Protein AF-A0A967HEE6-F1 (afdb_monomer_lite)

pLDDT: mean 77.83, std 16.16, range [45.12, 93.5]

Secondary structure (DSSP, 8-state):
--EEEEEETTEE---HHHHHHHHTTSPTT-EEEEEEEETTEEEEEEEE-----GGG---S--S------S----

Radius of gyration: 17.85 Å; chains: 1; bounding box: 60×26×29 Å

Structure (mmCIF, N/CA/C/O backbone):
data_AF-A0A967HEE6-F1
#
_entry.id   AF-A0A967HEE6-F1
#
loop_
_atom_site.group_PDB
_atom_site.id
_atom_site.type_symbol
_atom_site.label_atom_id
_atom_site.label_alt_id
_atom_site.label_comp_id
_atom_site.label_asym_id
_atom_site.label_entity_id
_atom_site.label_seq_id
_atom_site.pdbx_PDB_ins_code
_atom_site.Cartn_x
_atom_site.Cartn_y
_atom_site.Cartn_z
_atom_site.occupancy
_atom_site.B_iso_or_equiv
_atom_site.auth_seq_id
_atom_site.auth_comp_id
_atom_site.auth_asym_id
_atom_site.auth_atom_id
_atom_site.pdbx_PDB_model_num
ATOM 1 N N . VAL A 1 1 ? 12.759 -12.237 4.377 1.00 54.19 1 VAL A N 1
ATOM 2 C CA . VAL A 1 1 ? 12.125 -11.934 3.071 1.00 54.19 1 VAL A CA 1
ATOM 3 C C . VAL A 1 1 ? 10.970 -10.992 3.347 1.00 54.19 1 VAL A C 1
ATOM 5 O O . VAL A 1 1 ? 10.197 -11.301 4.246 1.00 54.19 1 VAL A O 1
ATOM 8 N N . GLY A 1 2 ? 10.939 -9.835 2.684 1.00 74.94 2 GLY A N 1
ATOM 9 C CA . GLY A 1 2 ? 9.962 -8.769 2.931 1.00 74.94 2 GLY A CA 1
ATOM 10 C C . GLY A 1 2 ? 8.774 -8.804 1.970 1.00 74.94 2 GLY A C 1
ATOM 11 O O . GLY A 1 2 ? 8.818 -9.488 0.947 1.00 74.94 2 GLY A O 1
ATOM 12 N N . ASP A 1 3 ? 7.723 -8.071 2.321 1.00 84.06 3 ASP A N 1
ATOM 13 C CA . ASP A 1 3 ? 6.555 -7.811 1.483 1.00 84.06 3 ASP A CA 1
ATOM 14 C C . ASP A 1 3 ? 6.827 -6.597 0.579 1.00 84.06 3 ASP A C 1
ATOM 16 O O . ASP A 1 3 ? 7.342 -5.577 1.041 1.00 84.06 3 ASP A O 1
ATOM 20 N N . VAL A 1 4 ? 6.484 -6.692 -0.709 1.00 88.62 4 VAL A N 1
ATOM 21 C CA . VAL A 1 4 ? 6.615 -5.578 -1.664 1.00 88.62 4 VAL A CA 1
ATOM 22 C C . VAL A 1 4 ? 5.237 -5.179 -2.156 1.00 88.62 4 VAL A C 1
ATOM 24 O O . VAL A 1 4 ? 4.546 -5.988 -2.766 1.00 88.62 4 VAL A O 1
ATOM 27 N N . ILE A 1 5 ? 4.836 -3.934 -1.920 1.00 90.25 5 ILE A N 1
ATOM 28 C CA . ILE A 1 5 ? 3.580 -3.393 -2.448 1.00 90.25 5 ILE A CA 1
ATOM 29 C C . ILE A 1 5 ? 3.797 -3.031 -3.919 1.00 90.25 5 ILE A C 1
ATOM 31 O O . ILE A 1 5 ? 4.736 -2.310 -4.242 1.00 90.25 5 ILE A O 1
ATOM 35 N N . VAL A 1 6 ? 2.940 -3.547 -4.798 1.00 93.00 6 VAL A N 1
ATOM 36 C CA . VAL A 1 6 ? 3.025 -3.373 -6.259 1.00 93.00 6 VAL A CA 1
ATOM 37 C C . VAL A 1 6 ? 1.790 -2.705 -6.858 1.00 93.00 6 VAL A C 1
ATOM 39 O O . VAL A 1 6 ? 1.834 -2.274 -8.008 1.00 93.00 6 VAL A O 1
ATOM 42 N N . SER A 1 7 ? 0.680 -2.626 -6.119 1.00 93.12 7 SER A N 1
ATOM 43 C CA . SER A 1 7 ? -0.512 -1.899 -6.559 1.00 93.12 7 SER A CA 1
ATOM 44 C C . SER A 1 7 ? -1.385 -1.423 -5.399 1.00 93.12 7 SER A C 1
ATOM 46 O O . SER A 1 7 ? -1.377 -2.003 -4.311 1.00 93.12 7 SER A O 1
ATOM 48 N N . LEU A 1 8 ? -2.164 -0.374 -5.657 1.00 92.00 8 LEU A N 1
ATOM 49 C CA . LEU A 1 8 ? -3.186 0.173 -4.769 1.00 92.00 8 LEU A CA 1
ATOM 50 C C . LEU A 1 8 ? -4.474 0.387 -5.568 1.00 92.00 8 LEU A C 1
ATOM 52 O O . LEU A 1 8 ? -4.469 1.065 -6.590 1.00 92.00 8 LEU A O 1
ATOM 56 N N . ASN A 1 9 ? -5.582 -0.176 -5.095 1.00 90.19 9 ASN A N 1
ATOM 57 C CA . ASN A 1 9 ? -6.897 -0.136 -5.739 1.00 90.19 9 ASN A CA 1
ATOM 58 C C . ASN A 1 9 ? -6.872 -0.603 -7.204 1.00 90.19 9 ASN A C 1
ATOM 60 O O . ASN A 1 9 ? -7.583 -0.073 -8.050 1.00 90.19 9 ASN A O 1
ATOM 64 N N . GLY A 1 10 ? -6.031 -1.599 -7.502 1.00 88.06 10 GLY A N 1
ATOM 65 C CA . GLY A 1 10 ? -5.843 -2.125 -8.857 1.00 88.06 10 GLY A CA 1
ATOM 66 C C . GLY A 1 10 ? -4.899 -1.301 -9.735 1.00 88.06 10 GLY A C 1
ATOM 67 O O . GLY A 1 10 ? -4.537 -1.764 -10.813 1.00 88.06 10 GLY A O 1
ATOM 68 N N . GLU A 1 11 ? -4.439 -0.139 -9.269 1.00 91.25 11 GLU A N 1
ATOM 69 C CA . GLU A 1 11 ? -3.500 0.702 -10.005 1.00 91.25 11 GLU A CA 1
ATOM 70 C C . GLU A 1 11 ? -2.052 0.379 -9.596 1.00 91.25 11 GLU A C 1
ATOM 72 O O . GLU A 1 11 ? -1.762 0.313 -8.395 1.00 91.25 11 GLU A O 1
ATOM 77 N N . PRO A 1 12 ? -1.143 0.113 -10.554 1.00 92.12 12 PRO A N 1
ATOM 78 C CA . PRO A 1 12 ? 0.242 -0.226 -10.250 1.00 92.12 12 PRO A CA 1
ATOM 79 C C . PRO A 1 12 ? 0.961 0.933 -9.557 1.00 92.12 12 PRO A C 1
ATOM 81 O O . PRO A 1 12 ? 0.699 2.100 -9.838 1.00 92.12 12 PRO A O 1
ATOM 84 N N . ILE A 1 13 ? 1.870 0.589 -8.648 1.00 91.00 13 ILE A N 1
ATOM 85 C CA . ILE A 1 13 ? 2.734 1.546 -7.960 1.00 91.00 13 ILE A CA 1
ATOM 86 C C . ILE A 1 13 ? 4.183 1.147 -8.193 1.00 91.00 13 ILE A C 1
ATOM 88 O O . ILE A 1 13 ? 4.602 0.058 -7.803 1.00 91.00 13 ILE A O 1
ATOM 92 N N . ASP A 1 14 ? 4.952 2.071 -8.763 1.00 88.81 14 ASP A N 1
ATOM 93 C CA . ASP A 1 14 ? 6.373 1.864 -9.050 1.00 88.81 14 ASP A CA 1
ATOM 94 C C . ASP A 1 14 ? 7.286 2.452 -7.966 1.00 88.81 14 ASP A C 1
ATOM 96 O O . ASP A 1 14 ? 8.435 2.030 -7.814 1.00 88.81 14 ASP A O 1
ATOM 100 N N . ARG A 1 15 ? 6.808 3.452 -7.208 1.00 87.88 15 ARG A N 1
ATOM 101 C CA . ARG A 1 15 ? 7.610 4.157 -6.194 1.00 87.88 15 ARG A CA 1
ATOM 102 C C . ARG A 1 15 ? 6.903 4.278 -4.849 1.00 87.88 15 ARG A C 1
ATOM 104 O O . ARG A 1 15 ? 5.720 4.583 -4.766 1.00 87.88 15 ARG A O 1
ATOM 111 N N . SER A 1 16 ? 7.672 4.166 -3.768 1.00 84.69 16 SER A N 1
ATOM 112 C CA . SER A 1 16 ? 7.172 4.319 -2.393 1.00 84.69 16 SER A CA 1
ATOM 113 C C . SER A 1 16 ? 6.523 5.684 -2.129 1.00 84.69 16 SER A C 1
ATOM 115 O O . SER A 1 16 ? 5.495 5.758 -1.466 1.00 84.69 16 SER A O 1
ATOM 117 N N . GLN A 1 17 ? 7.079 6.762 -2.690 1.00 87.62 17 GLN A N 1
ATOM 118 C CA . GLN A 1 17 ? 6.535 8.120 -2.539 1.00 87.62 17 GLN A CA 1
ATOM 119 C C . GLN A 1 17 ? 5.123 8.250 -3.120 1.00 87.62 17 GLN A C 1
ATOM 121 O O . GLN A 1 17 ? 4.290 8.978 -2.585 1.00 87.62 17 GLN A O 1
ATOM 126 N N . GLU A 1 18 ? 4.851 7.529 -4.206 1.00 88.31 18 GLU A N 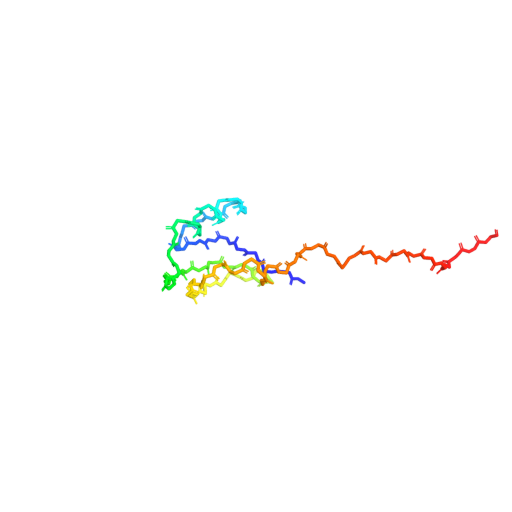1
ATOM 127 C CA . GLU A 1 18 ? 3.546 7.522 -4.852 1.00 88.31 18 GLU A CA 1
ATOM 128 C C . GLU A 1 18 ? 2.502 6.821 -3.981 1.00 88.31 18 GLU A C 1
ATOM 130 O O . GLU A 1 18 ? 1.401 7.345 -3.817 1.00 88.31 18 GLU A O 1
ATOM 135 N N . LEU A 1 19 ? 2.863 5.695 -3.355 1.00 87.81 19 LEU A N 1
ATOM 136 C CA . LEU A 1 19 ? 2.003 5.032 -2.375 1.00 87.81 19 LEU A CA 1
ATOM 137 C C . LEU A 1 19 ? 1.617 5.988 -1.246 1.00 87.81 19 LEU A C 1
ATOM 139 O O . LEU A 1 19 ? 0.429 6.180 -0.995 1.00 87.81 19 LEU A O 1
ATOM 143 N N . THR A 1 20 ? 2.597 6.628 -0.606 1.00 85.62 20 THR A N 1
ATOM 144 C CA . THR A 1 20 ? 2.335 7.561 0.499 1.00 85.62 20 THR A CA 1
ATOM 145 C C . THR A 1 20 ? 1.470 8.738 0.049 1.00 85.62 20 THR A C 1
ATOM 147 O O . THR A 1 20 ? 0.515 9.093 0.735 1.00 85.62 20 THR A O 1
ATOM 150 N N . ALA A 1 21 ? 1.743 9.313 -1.126 1.00 88.31 21 ALA A N 1
ATOM 151 C CA . ALA A 1 21 ? 0.959 10.422 -1.666 1.00 88.31 21 ALA A CA 1
ATOM 152 C C . ALA A 1 21 ? -0.497 10.032 -1.964 1.00 88.31 21 ALA A C 1
ATOM 154 O O . ALA A 1 21 ? -1.399 10.853 -1.797 1.00 88.31 21 ALA A O 1
ATOM 155 N N . ARG A 1 22 ? -0.739 8.792 -2.403 1.00 88.00 22 ARG A N 1
ATOM 156 C CA . ARG A 1 22 ? -2.088 8.257 -2.632 1.00 88.00 22 ARG A CA 1
ATOM 157 C C . ARG A 1 22 ? -2.808 7.994 -1.313 1.00 88.00 22 ARG A C 1
ATOM 159 O O . ARG A 1 22 ? -3.944 8.428 -1.166 1.00 88.00 22 ARG A O 1
ATOM 166 N N . LEU A 1 23 ? -2.141 7.360 -0.347 1.00 85.12 23 LEU A N 1
ATOM 167 C CA . LEU A 1 23 ? -2.693 7.108 0.988 1.00 85.12 23 LEU A CA 1
ATOM 168 C C . LEU A 1 23 ? -3.061 8.411 1.710 1.00 85.12 23 LEU A C 1
ATOM 170 O O . LEU A 1 23 ? -4.125 8.488 2.309 1.00 85.12 23 LEU A O 1
ATOM 174 N N . ALA A 1 24 ? -2.248 9.463 1.572 1.00 84.94 24 ALA A N 1
ATOM 175 C CA . ALA A 1 24 ? -2.507 10.772 2.175 1.00 84.94 24 ALA A CA 1
ATOM 176 C C . ALA A 1 24 ? -3.769 11.480 1.639 1.00 84.94 24 ALA A C 1
ATOM 178 O O . ALA A 1 24 ? -4.246 12.434 2.248 1.00 84.94 24 ALA A O 1
ATOM 179 N N . ARG A 1 25 ? -4.301 11.051 0.487 1.00 86.94 25 ARG A N 1
ATOM 180 C CA . ARG A 1 25 ? -5.542 11.591 -0.097 1.00 86.94 25 ARG A CA 1
ATOM 181 C C . ARG A 1 25 ? -6.788 10.821 0.332 1.00 86.94 25 ARG A C 1
ATOM 183 O O . ARG A 1 25 ? -7.897 11.288 0.079 1.00 86.94 25 ARG A O 1
ATOM 190 N N . LEU A 1 26 ? -6.610 9.641 0.915 1.00 86.06 26 LEU A N 1
ATOM 191 C CA . LEU A 1 26 ? -7.692 8.789 1.385 1.00 86.06 26 LEU A CA 1
ATOM 192 C C . LEU A 1 26 ? -8.056 9.141 2.823 1.00 86.06 26 LEU A C 1
ATOM 194 O O . LEU A 1 26 ? -7.276 9.763 3.547 1.00 86.06 26 LEU A O 1
ATOM 198 N N . ARG A 1 27 ? -9.264 8.763 3.233 1.00 84.38 27 ARG A N 1
ATOM 199 C CA . ARG A 1 27 ? -9.746 9.031 4.586 1.00 84.38 27 ARG A CA 1
ATOM 200 C C . ARG A 1 27 ? -9.523 7.804 5.469 1.00 84.38 27 ARG A C 1
ATOM 202 O O . ARG A 1 27 ? -9.669 6.677 4.993 1.00 84.38 27 ARG A O 1
ATOM 209 N N . PRO A 1 28 ? -9.229 7.995 6.765 1.00 85.56 28 PRO A N 1
ATOM 210 C CA . PRO A 1 28 ? -9.369 6.920 7.737 1.00 85.56 28 PRO A CA 1
ATOM 211 C C . PRO A 1 28 ? -10.773 6.307 7.637 1.00 85.56 28 PRO A C 1
ATOM 213 O O . PRO A 1 28 ? -11.766 7.029 7.531 1.00 85.56 28 PRO A O 1
ATOM 216 N N . GLY A 1 29 ? -10.849 4.982 7.636 1.00 84.69 29 GLY A N 1
ATOM 217 C CA . GLY A 1 29 ? -12.061 4.200 7.406 1.00 84.69 29 GLY A CA 1
ATOM 218 C C . GLY A 1 29 ? -12.288 3.773 5.952 1.00 84.69 29 GLY A C 1
ATOM 219 O O . GLY A 1 29 ? -13.133 2.906 5.717 1.00 84.69 29 GLY A O 1
ATOM 220 N N . ASP A 1 30 ? -11.541 4.313 4.981 1.00 88.12 30 ASP A N 1
ATOM 221 C CA . ASP A 1 30 ? -11.646 3.874 3.586 1.00 88.12 30 ASP A CA 1
ATOM 222 C C . ASP A 1 30 ? -11.094 2.455 3.419 1.00 88.12 30 ASP A C 1
ATOM 224 O O . ASP A 1 30 ? -10.034 2.105 3.943 1.00 88.12 30 ASP A O 1
ATOM 228 N N . ARG A 1 31 ? -11.796 1.631 2.635 1.00 90.12 31 ARG A N 1
ATOM 229 C CA . ARG A 1 31 ? -11.289 0.321 2.216 1.00 90.12 31 ARG A CA 1
ATOM 230 C C . ARG A 1 31 ? -10.451 0.473 0.962 1.00 90.12 31 ARG A C 1
ATOM 232 O O . ARG A 1 31 ? -10.916 1.025 -0.034 1.00 90.12 31 ARG A O 1
ATOM 239 N N . VAL A 1 32 ? -9.241 -0.068 1.001 1.00 90.62 32 VAL A N 1
ATOM 240 C CA . VAL A 1 32 ? -8.350 -0.138 -0.152 1.00 90.62 32 VAL A CA 1
ATOM 241 C C . VAL A 1 32 ? -7.893 -1.550 -0.419 1.00 90.62 32 VAL A C 1
ATOM 243 O O . VAL A 1 32 ? -7.743 -2.378 0.474 1.00 90.62 32 VAL A O 1
ATOM 246 N N . THR A 1 33 ? -7.621 -1.807 -1.686 1.00 92.94 33 THR A N 1
ATOM 247 C CA . THR A 1 33 ? -7.080 -3.075 -2.149 1.00 92.94 33 THR A CA 1
ATOM 248 C C . TH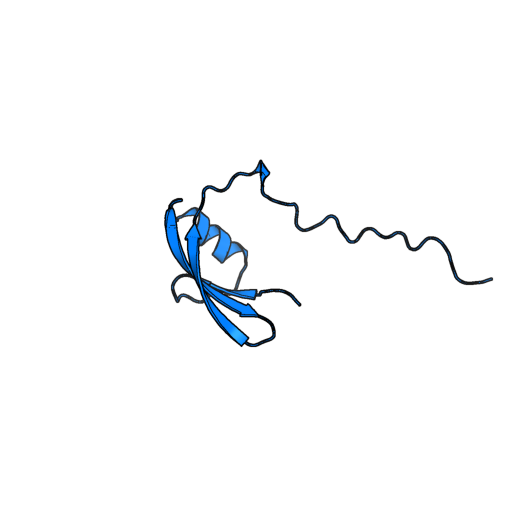R A 1 33 ? -5.587 -2.921 -2.415 1.00 92.94 33 THR A C 1
ATOM 250 O O . THR A 1 33 ? -5.194 -2.201 -3.327 1.00 92.94 33 THR A O 1
ATOM 253 N N . LEU A 1 34 ? -4.741 -3.594 -1.646 1.00 92.25 34 LEU A N 1
ATOM 254 C CA . LEU A 1 34 ? -3.292 -3.612 -1.833 1.00 92.25 34 LEU A CA 1
ATOM 255 C C . LEU A 1 34 ? -2.875 -4.872 -2.587 1.00 92.25 34 LEU A C 1
ATOM 257 O O . LEU A 1 34 ? -3.134 -5.990 -2.144 1.00 92.25 34 LEU A O 1
ATOM 261 N N . GLY A 1 35 ? -2.182 -4.701 -3.707 1.00 93.38 35 GLY A N 1
ATOM 262 C CA . GLY A 1 35 ? -1.430 -5.785 -4.322 1.00 93.38 35 GLY A CA 1
ATOM 263 C C . GLY A 1 35 ? -0.050 -5.865 -3.694 1.00 93.38 35 GLY A C 1
ATOM 264 O O . GLY A 1 35 ? 0.705 -4.893 -3.729 1.00 93.38 35 GLY A O 1
ATOM 265 N N . ILE A 1 36 ? 0.295 -7.027 -3.152 1.00 93.44 36 ILE A N 1
ATOM 266 C CA . ILE A 1 36 ? 1.610 -7.314 -2.585 1.00 93.44 36 ILE A CA 1
ATOM 267 C C . ILE A 1 36 ? 2.264 -8.481 -3.314 1.00 93.44 36 ILE A C 1
ATOM 269 O O . ILE A 1 36 ? 1.595 -9.379 -3.818 1.00 93.44 36 ILE A O 1
ATOM 273 N N . VAL A 1 37 ? 3.587 -8.495 -3.346 1.00 92.50 37 VAL A N 1
ATOM 274 C CA . VAL A 1 37 ? 4.386 -9.657 -3.713 1.00 92.50 37 VAL A CA 1
ATOM 275 C C . VAL A 1 37 ? 5.085 -10.141 -2.456 1.00 92.50 37 VAL A C 1
ATOM 277 O O . VAL A 1 37 ? 5.879 -9.411 -1.859 1.00 92.50 37 VAL A O 1
ATOM 280 N N . ARG A 1 38 ? 4.780 -11.374 -2.050 1.00 91.00 38 ARG A N 1
ATOM 281 C CA . ARG A 1 38 ? 5.348 -12.000 -0.857 1.00 91.00 38 ARG A CA 1
ATOM 282 C C . ARG A 1 38 ? 5.948 -13.344 -1.232 1.00 91.00 38 ARG A C 1
ATOM 284 O O . ARG A 1 38 ? 5.244 -14.207 -1.738 1.00 91.00 38 ARG A O 1
ATOM 291 N N . TYR A 1 39 ? 7.248 -13.508 -0.995 1.00 88.31 39 TYR A N 1
ATOM 292 C CA . TYR A 1 39 ? 8.012 -14.696 -1.413 1.00 88.31 39 TYR A CA 1
ATOM 293 C C . TYR A 1 39 ? 7.955 -14.991 -2.928 1.00 88.31 39 TYR A C 1
ATOM 295 O O . TYR A 1 39 ? 8.171 -16.121 -3.340 1.00 88.31 39 TYR A O 1
ATOM 303 N N . GLY A 1 40 ? 7.696 -13.974 -3.759 1.00 88.56 40 GLY A N 1
ATOM 304 C CA . GLY A 1 40 ? 7.552 -14.120 -5.213 1.00 88.56 40 GLY A CA 1
ATOM 305 C C . GLY A 1 40 ? 6.109 -14.307 -5.689 1.00 88.56 40 GLY A C 1
ATOM 306 O O . GLY A 1 40 ? 5.831 -14.073 -6.861 1.00 88.56 40 GLY A O 1
ATOM 307 N N . ASP A 1 41 ? 5.174 -14.617 -4.788 1.00 89.56 41 ASP A N 1
ATOM 308 C CA . ASP A 1 41 ? 3.757 -14.746 -5.121 1.00 89.56 41 ASP A CA 1
ATOM 309 C C . ASP A 1 41 ? 3.035 -13.407 -5.024 1.00 89.56 41 ASP A C 1
ATOM 311 O O . ASP A 1 41 ? 3.109 -12.711 -4.005 1.00 89.56 41 ASP A O 1
ATOM 315 N N . ARG A 1 42 ? 2.275 -13.066 -6.068 1.00 91.88 42 ARG A N 1
ATOM 316 C CA . ARG A 1 42 ? 1.404 -11.891 -6.059 1.00 91.88 42 ARG A CA 1
ATOM 317 C C . ARG A 1 42 ? 0.107 -12.218 -5.319 1.00 91.88 42 ARG A C 1
ATOM 319 O O . ARG A 1 42 ? -0.577 -13.186 -5.637 1.00 91.88 42 ARG A O 1
ATOM 326 N N . ARG A 1 43 ? -0.228 -11.399 -4.329 1.00 93.44 43 ARG A N 1
ATOM 327 C CA . ARG A 1 43 ? -1.432 -11.501 -3.507 1.00 93.44 43 ARG A CA 1
ATOM 328 C C . ARG A 1 43 ? -2.146 -10.164 -3.492 1.00 93.44 43 ARG A C 1
ATOM 330 O O . ARG A 1 43 ? -1.511 -9.117 -3.561 1.00 93.44 43 ARG A O 1
ATOM 337 N N . THR A 1 44 ? -3.457 -10.219 -3.352 1.00 93.50 44 THR A N 1
ATOM 338 C CA . THR A 1 44 ? -4.300 -9.039 -3.205 1.00 93.50 44 THR A CA 1
ATOM 339 C C . THR A 1 44 ? -4.926 -9.079 -1.823 1.00 93.50 44 THR A C 1
ATOM 341 O O . THR A 1 44 ? -5.484 -10.103 -1.432 1.00 93.50 44 THR A O 1
ATOM 344 N N . VAL A 1 45 ? -4.795 -7.990 -1.074 1.00 91.94 45 VAL A N 1
ATOM 345 C CA . VAL A 1 45 ? -5.261 -7.877 0.306 1.00 91.94 45 VAL A CA 1
ATOM 346 C C . VAL A 1 45 ? -6.142 -6.644 0.412 1.00 91.94 45 VAL A C 1
ATOM 348 O O . VAL A 1 45 ? -5.721 -5.550 0.049 1.00 91.94 45 VAL A O 1
ATOM 351 N N . GLU A 1 46 ? -7.363 -6.814 0.898 1.00 92.44 46 GLU A N 1
ATOM 352 C CA . GLU A 1 46 ? -8.230 -5.690 1.238 1.00 92.44 46 GLU A CA 1
ATOM 353 C C . GLU A 1 46 ? -7.909 -5.240 2.663 1.00 92.44 46 GLU A C 1
ATOM 355 O O . GLU A 1 46 ? -7.875 -6.057 3.585 1.00 92.44 46 GLU A O 1
ATOM 360 N N . VAL A 1 47 ? -7.630 -3.952 2.839 1.00 89.19 47 VAL A N 1
ATOM 361 C CA . VAL A 1 47 ? -7.341 -3.350 4.141 1.00 89.19 47 VAL A CA 1
ATOM 362 C C . VAL A 1 47 ? -8.190 -2.102 4.329 1.00 89.19 47 VAL A C 1
ATOM 364 O O . VAL A 1 47 ? -8.491 -1.387 3.375 1.00 89.19 47 VAL A O 1
ATOM 367 N N . THR A 1 48 ? -8.558 -1.823 5.571 1.00 88.44 48 THR A N 1
ATOM 368 C CA . THR A 1 48 ? -9.187 -0.555 5.947 1.00 88.44 48 THR A CA 1
ATOM 369 C C . THR A 1 48 ? -8.091 0.390 6.420 1.00 88.44 48 THR A C 1
ATOM 371 O O . THR A 1 48 ? -7.275 -0.005 7.253 1.00 88.44 48 THR A O 1
ATOM 374 N N . LEU A 1 49 ? -8.044 1.614 5.893 1.00 86.12 49 LEU A N 1
ATOM 375 C CA . LEU A 1 49 ? -7.129 2.634 6.398 1.00 86.12 49 LEU A CA 1
ATOM 376 C C . LEU A 1 49 ? -7.550 3.021 7.807 1.00 86.12 49 LEU A C 1
ATOM 378 O O . LEU A 1 49 ? -8.721 3.302 8.043 1.00 86.12 49 LEU A O 1
ATOM 382 N N . ASP A 1 50 ? -6.588 3.094 8.713 1.00 81.81 50 ASP A N 1
ATOM 383 C CA . ASP A 1 50 ? -6.795 3.673 10.033 1.00 81.81 50 ASP A CA 1
ATOM 384 C C . ASP A 1 50 ? -6.143 5.059 10.114 1.00 81.81 50 ASP A C 1
ATOM 386 O O . ASP A 1 50 ? -5.508 5.522 9.158 1.00 81.81 50 ASP A O 1
ATOM 390 N N . GLN A 1 51 ? -6.337 5.755 11.230 1.00 77.06 51 GLN A N 1
ATOM 391 C CA . GLN A 1 51 ? -5.719 7.055 11.421 1.00 77.06 51 GLN A CA 1
ATOM 392 C C . GLN A 1 51 ? -4.205 6.874 11.561 1.00 77.06 51 GLN A C 1
ATOM 394 O O . GLN A 1 51 ? -3.726 6.009 12.291 1.00 77.06 51 GLN A O 1
ATOM 399 N N . PHE A 1 52 ? -3.434 7.688 10.839 1.00 70.19 52 PHE A N 1
ATOM 400 C CA . PHE A 1 52 ? -1.986 7.691 10.999 1.00 70.19 52 PHE A CA 1
ATOM 401 C C . PHE A 1 52 ? -1.640 8.342 12.340 1.00 70.19 52 PHE A C 1
ATOM 403 O O . PHE A 1 52 ? -1.625 9.567 12.453 1.00 70.19 52 PHE A O 1
ATOM 410 N N . ASP A 1 53 ? -1.413 7.519 13.360 1.00 66.69 53 ASP A N 1
ATOM 411 C CA . ASP A 1 53 ? -0.940 7.970 14.662 1.00 66.69 53 ASP A CA 1
ATOM 412 C C . ASP A 1 53 ? 0.596 7.987 14.643 1.00 66.69 53 ASP A C 1
ATOM 414 O O . ASP A 1 53 ? 1.251 6.942 14.609 1.00 66.69 53 ASP A O 1
ATOM 418 N N . GLU A 1 54 ? 1.192 9.184 14.606 1.00 58.38 54 GLU A N 1
ATOM 419 C CA . GLU A 1 54 ? 2.651 9.369 14.529 1.00 58.38 54 GLU A CA 1
ATOM 420 C C . GLU A 1 54 ? 3.399 8.671 15.680 1.00 58.38 54 GLU A C 1
ATOM 422 O O . GLU A 1 54 ? 4.556 8.286 15.514 1.00 58.38 54 GLU A O 1
ATOM 427 N N . ALA A 1 55 ? 2.737 8.420 16.818 1.00 57.69 55 ALA A N 1
ATOM 428 C CA . ALA A 1 55 ? 3.310 7.679 17.940 1.00 57.69 55 ALA A CA 1
ATOM 429 C C . ALA A 1 55 ? 3.491 6.171 17.658 1.00 57.69 55 ALA A C 1
ATOM 431 O O . ALA A 1 55 ? 4.261 5.506 18.353 1.00 57.69 55 ALA A O 1
ATOM 432 N N . GLN A 1 56 ? 2.811 5.623 16.644 1.00 55.78 56 GLN A N 1
ATOM 433 C CA . GLN A 1 56 ? 2.888 4.213 16.241 1.00 55.78 56 GLN A CA 1
ATOM 434 C C . GLN A 1 56 ? 3.771 3.969 15.011 1.00 55.78 56 GLN A C 1
ATOM 436 O O . GLN A 1 56 ? 3.996 2.811 14.639 1.00 55.78 56 GLN A O 1
ATOM 441 N N . ALA A 1 57 ? 4.308 5.028 14.395 1.00 53.22 57 ALA A N 1
ATOM 442 C CA . ALA A 1 57 ? 5.289 4.921 13.327 1.00 53.22 57 ALA A CA 1
ATOM 443 C C . ALA A 1 57 ? 6.607 4.377 13.900 1.00 53.22 57 ALA A C 1
ATOM 445 O O . ALA A 1 57 ? 7.512 5.121 14.270 1.00 53.22 57 ALA A O 1
ATOM 446 N N . GLN A 1 58 ? 6.712 3.049 14.005 1.00 55.31 58 GLN A N 1
ATOM 447 C CA . GLN A 1 58 ? 7.967 2.386 14.338 1.00 55.31 58 GLN A CA 1
ATOM 448 C C . GLN A 1 58 ? 9.032 2.855 13.339 1.00 55.31 58 GLN A C 1
ATOM 450 O O . GLN A 1 58 ? 8.851 2.656 12.132 1.00 55.31 58 GLN A O 1
ATOM 455 N N . PRO A 1 59 ? 10.133 3.477 13.798 1.00 45.12 59 PRO A N 1
ATOM 456 C CA . PRO A 1 59 ? 11.212 3.856 12.911 1.00 45.12 59 PRO A CA 1
ATOM 457 C C . PRO A 1 59 ? 11.786 2.575 12.315 1.00 45.12 59 PRO A C 1
ATOM 459 O O . PRO A 1 59 ? 12.468 1.796 12.982 1.00 45.12 59 PRO A O 1
ATOM 462 N N . ALA A 1 60 ? 11.504 2.343 11.037 1.00 57.84 60 ALA A N 1
ATOM 463 C CA . ALA A 1 60 ? 12.063 1.243 10.273 1.00 57.84 60 ALA A CA 1
ATOM 464 C C . ALA A 1 60 ? 13.538 1.517 9.927 1.00 57.84 60 ALA A C 1
ATOM 466 O O . ALA A 1 60 ? 13.891 1.469 8.762 1.00 57.84 60 ALA A O 1
ATOM 467 N N . VAL A 1 61 ? 14.383 1.851 10.912 1.00 53.50 61 VAL A N 1
ATOM 468 C CA . VAL A 1 61 ? 15.859 1.888 10.839 1.00 53.50 61 VAL A CA 1
ATOM 469 C C . VAL A 1 61 ? 16.463 2.088 12.243 1.00 53.50 61 VAL A C 1
ATOM 471 O O . VAL A 1 61 ? 16.969 3.154 12.570 1.00 53.50 61 VAL A O 1
ATOM 474 N N . ALA A 1 62 ? 16.432 1.070 13.104 1.00 49.78 62 ALA A N 1
ATOM 475 C CA . ALA A 1 62 ? 17.268 1.063 14.318 1.00 49.78 62 ALA A CA 1
ATOM 476 C C . ALA A 1 62 ? 17.639 -0.355 14.790 1.00 49.78 62 ALA A C 1
ATOM 478 O O . ALA A 1 62 ? 17.768 -0.610 15.982 1.00 49.78 62 ALA A O 1
ATOM 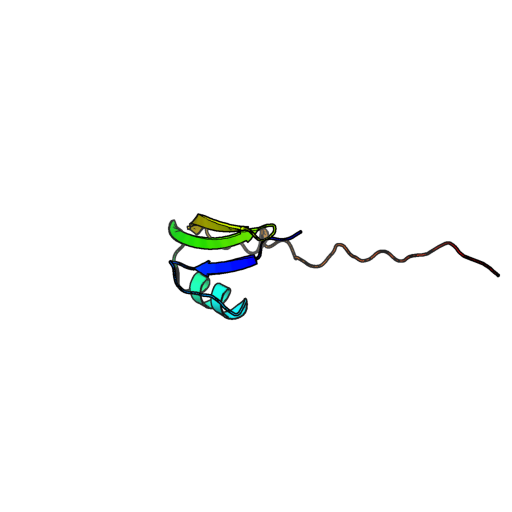479 N N . ALA A 1 63 ? 17.792 -1.307 13.866 1.00 52.50 63 ALA A N 1
ATOM 480 C CA . ALA A 1 63 ? 18.239 -2.660 14.200 1.00 52.50 63 ALA A CA 1
ATOM 481 C C . ALA A 1 63 ? 19.211 -3.209 13.147 1.00 52.50 63 ALA A C 1
ATOM 483 O O . ALA A 1 63 ? 18.984 -4.258 12.552 1.00 52.50 63 ALA A O 1
ATOM 484 N N . ALA A 1 64 ? 20.297 -2.477 12.905 1.00 50.97 64 ALA A N 1
ATOM 485 C CA . ALA A 1 64 ? 21.535 -3.042 12.368 1.00 50.97 64 ALA A CA 1
ATOM 486 C C . ALA A 1 64 ? 22.755 -2.213 12.807 1.00 50.97 64 ALA A C 1
ATOM 488 O O . ALA A 1 64 ? 23.686 -2.026 12.034 1.00 50.97 64 ALA A O 1
ATOM 489 N N . ASP A 1 65 ? 22.759 -1.724 14.050 1.00 51.16 65 ASP A N 1
ATOM 490 C CA . ASP A 1 65 ? 24.007 -1.392 14.734 1.00 51.16 65 ASP A CA 1
ATOM 491 C C . ASP A 1 65 ? 24.430 -2.647 15.511 1.00 51.16 65 ASP A C 1
ATOM 493 O O . ASP A 1 65 ? 23.904 -2.967 16.576 1.00 51.16 65 ASP A O 1
ATOM 497 N N . ARG A 1 66 ? 25.298 -3.455 14.901 1.00 52.56 66 ARG A N 1
ATOM 498 C CA . ARG A 1 66 ? 26.182 -4.344 15.656 1.00 52.56 66 ARG A CA 1
ATOM 499 C C . ARG A 1 66 ? 27.591 -3.814 15.427 1.00 52.56 66 ARG A C 1
ATOM 501 O O . ARG A 1 66 ? 28.103 -4.026 14.324 1.00 52.56 66 ARG A O 1
ATOM 508 N N . PRO A 1 67 ? 28.268 -3.207 16.414 1.00 48.28 67 PRO A N 1
ATOM 509 C CA . PRO A 1 67 ? 29.711 -3.177 16.351 1.00 48.28 67 PRO A CA 1
ATOM 510 C C . PRO A 1 67 ? 30.168 -4.631 16.509 1.00 48.28 67 PRO A C 1
ATOM 512 O O . PRO A 1 67 ? 29.944 -5.267 17.537 1.00 48.28 67 PRO A O 1
ATOM 515 N N . ARG A 1 68 ? 30.775 -5.191 15.460 1.00 56.31 68 ARG A N 1
ATOM 516 C CA . ARG A 1 68 ? 31.576 -6.414 15.568 1.00 56.31 68 ARG A CA 1
ATOM 517 C C . ARG A 1 68 ? 32.872 -6.037 16.291 1.00 56.31 68 ARG A C 1
ATOM 519 O O . ARG A 1 68 ? 33.910 -5.881 15.659 1.00 56.31 68 AR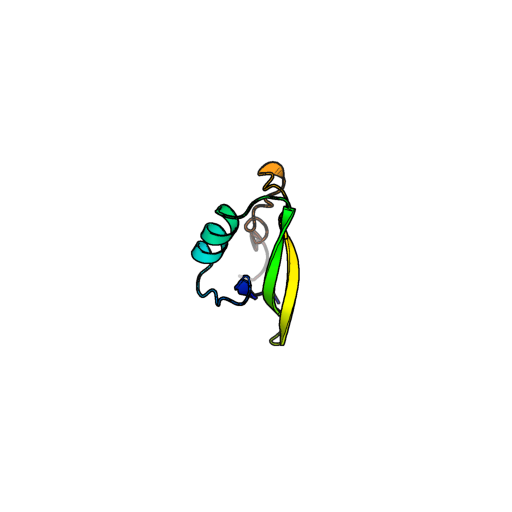G A O 1
ATOM 526 N N . ALA A 1 69 ? 32.777 -5.799 17.594 1.00 58.25 69 ALA A N 1
ATOM 527 C CA . ALA A 1 69 ? 33.925 -5.869 18.480 1.00 58.25 69 ALA A CA 1
ATOM 528 C C . ALA A 1 69 ? 34.155 -7.347 18.818 1.00 58.25 69 ALA A C 1
ATOM 530 O O . ALA A 1 69 ? 33.196 -8.081 19.036 1.00 58.25 69 ALA A O 1
ATOM 531 N N . GLU A 1 70 ? 35.426 -7.737 18.817 1.00 58.28 70 GLU A N 1
ATOM 532 C CA . GLU A 1 70 ? 35.941 -9.079 19.098 1.00 58.28 70 GLU A CA 1
ATOM 533 C C . GLU A 1 70 ? 35.621 -10.146 18.046 1.00 58.28 70 GLU A C 1
ATOM 535 O O . GLU A 1 70 ? 34.566 -10.768 17.994 1.00 58.28 70 GLU A O 1
ATOM 540 N N . GLU A 1 71 ? 36.589 -10.347 17.155 1.00 59.56 71 GLU A N 1
ATOM 541 C CA . GLU A 1 71 ? 37.468 -11.526 17.183 1.00 59.56 71 GLU A CA 1
ATOM 542 C C . GLU A 1 71 ? 38.021 -11.703 15.765 1.00 59.56 71 GLU A C 1
ATOM 544 O O . GLU A 1 71 ? 37.241 -11.880 14.827 1.00 59.56 71 GLU A O 1
ATOM 549 N N . LEU A 1 72 ? 39.345 -11.545 15.608 1.00 56.28 72 LEU A N 1
ATOM 550 C CA . LEU A 1 72 ? 40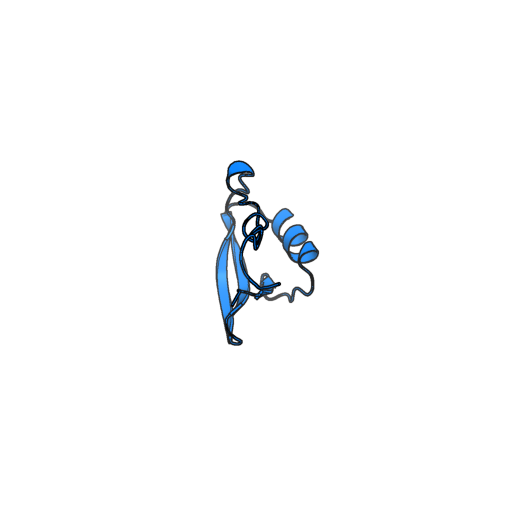.242 -12.309 14.723 1.00 56.28 72 LEU A CA 1
ATOM 551 C C . LEU A 1 72 ? 41.590 -11.569 14.547 1.00 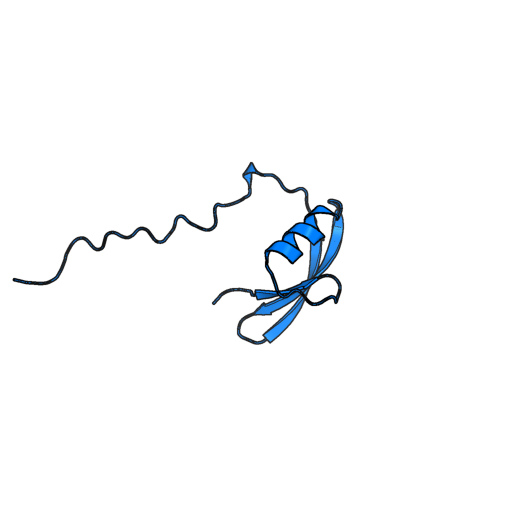56.28 72 LEU A C 1
ATOM 553 O O . LEU A 1 72 ? 41.737 -10.719 13.676 1.00 56.28 72 LEU A O 1
ATOM 557 N N . LEU A 1 73 ? 42.563 -12.033 15.342 1.00 57.81 73 LEU A N 1
ATOM 558 C CA . LEU A 1 73 ? 43.946 -12.353 14.949 1.00 57.81 73 LEU A CA 1
ATOM 559 C C . LEU A 1 73 ? 44.985 -11.224 14.820 1.00 57.81 73 LEU A C 1
ATOM 561 O O . LEU A 1 73 ? 44.906 -10.391 13.922 1.00 57.81 73 LEU A O 1
ATOM 565 N N . GLY A 1 74 ? 46.068 -11.372 15.595 1.00 50.03 74 GLY A N 1
ATOM 566 C CA . GLY A 1 74 ? 47.426 -11.012 15.165 1.00 50.03 74 GLY A CA 1
ATOM 567 C C . GLY A 1 74 ? 48.230 -10.244 16.186 1.00 50.03 74 GLY A C 1
ATOM 568 O O . GLY A 1 74 ? 48.322 -9.014 16.004 1.00 50.03 74 GLY A O 1
#

Sequence (74 aa):
VGDVIVSLNGEPIDRSQELTARLARLRPGDRVTLGIVRYGDRRTVEVTLDQFDEAQAQPAVAAADRPRAEELLG

Foldseek 3Di:
DDKAWQDKQPHGDDDPVVVVVVLVVDDQQDWMWTWIQDPNDTDIDIDGHHDPDVVPPDPPPDPDPDPPDDDDDD